Protein AF-A0A7S1T0G0-F1 (afdb_monomer_lite)

pLDDT: mean 73.82, std 26.63, range [25.92, 96.81]

Structure (mmCIF, N/CA/C/O backbone):
data_AF-A0A7S1T0G0-F1
#
_entry.id   AF-A0A7S1T0G0-F1
#
loop_
_atom_site.group_PDB
_atom_site.id
_atom_site.type_symbol
_atom_site.label_atom_id
_atom_site.label_alt_id
_atom_site.label_comp_id
_atom_site.label_asym_id
_atom_site.label_entity_id
_atom_site.label_seq_id
_atom_site.pdbx_PDB_ins_code
_atom_site.Cartn_x
_atom_site.Cartn_y
_atom_site.Cartn_z
_atom_site.occupancy
_atom_site.B_iso_or_equiv
_atom_site.auth_seq_id
_atom_site.auth_comp_id
_atom_site.auth_asym_id
_atom_site.auth_atom_id
_atom_site.pdbx_PDB_model_num
ATOM 1 N N . VAL A 1 1 ? 7.545 -10.433 2.177 1.00 89.12 1 VAL A N 1
ATOM 2 C CA . VAL A 1 1 ? 6.926 -10.402 0.827 1.00 89.12 1 VAL A CA 1
ATOM 3 C C . VAL A 1 1 ? 6.769 -11.784 0.187 1.00 89.12 1 VAL A C 1
ATOM 5 O O . VAL A 1 1 ? 5.662 -12.090 -0.224 1.00 89.12 1 VAL A O 1
ATOM 8 N N . THR A 1 2 ? 7.784 -12.662 0.163 1.00 92.44 2 THR A N 1
ATOM 9 C CA . THR A 1 2 ? 7.678 -14.006 -0.464 1.00 92.44 2 THR A CA 1
ATOM 10 C C . THR A 1 2 ? 6.600 -14.903 0.151 1.00 92.44 2 THR A C 1
ATOM 12 O O . THR A 1 2 ? 5.826 -15.507 -0.577 1.00 92.44 2 THR A O 1
ATOM 15 N N . MET A 1 3 ? 6.498 -14.948 1.483 1.00 96.56 3 MET A N 1
ATOM 16 C CA . MET A 1 3 ? 5.472 -15.749 2.174 1.00 96.56 3 MET A CA 1
ATOM 17 C C . MET A 1 3 ? 4.037 -15.285 1.890 1.00 96.56 3 MET A C 1
ATOM 19 O O . MET A 1 3 ? 3.117 -16.086 1.969 1.00 96.56 3 MET A O 1
ATOM 23 N N . ALA A 1 4 ? 3.849 -14.012 1.531 1.00 94.00 4 ALA A N 1
ATOM 24 C CA . ALA A 1 4 ? 2.552 -13.462 1.144 1.00 94.00 4 ALA A CA 1
ATOM 25 C C . ALA A 1 4 ? 2.264 -13.631 -0.361 1.00 94.00 4 ALA A C 1
ATOM 27 O O . ALA A 1 4 ? 1.245 -13.148 -0.839 1.00 94.00 4 ALA A O 1
ATOM 28 N N . ASN A 1 5 ? 3.161 -14.296 -1.107 1.00 95.44 5 ASN A N 1
ATOM 29 C CA . ASN A 1 5 ? 3.053 -14.525 -2.548 1.00 95.44 5 ASN A CA 1
ATOM 30 C C . ASN A 1 5 ? 2.788 -13.239 -3.358 1.00 95.44 5 ASN A C 1
ATOM 32 O O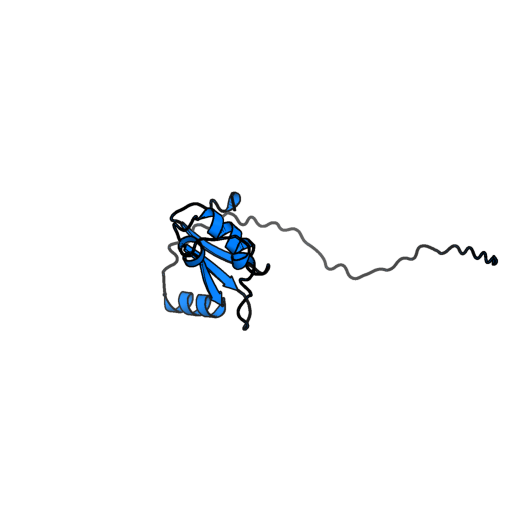 . ASN A 1 5 ? 2.014 -13.254 -4.312 1.00 95.44 5 ASN A O 1
ATOM 36 N N . VAL A 1 6 ? 3.425 -12.131 -2.957 1.00 96.25 6 VAL A N 1
ATOM 37 C CA . VAL A 1 6 ? 3.239 -10.825 -3.602 1.00 96.25 6 VAL A CA 1
ATOM 38 C C . VAL A 1 6 ? 3.854 -10.834 -5.001 1.00 96.25 6 VAL A C 1
ATOM 40 O O . VAL A 1 6 ? 5.054 -11.088 -5.165 1.00 96.25 6 VAL A O 1
ATOM 43 N N . GLY A 1 7 ? 3.038 -10.501 -5.995 1.00 95.06 7 GLY A N 1
ATOM 44 C CA . GLY A 1 7 ? 3.423 -10.373 -7.394 1.00 95.06 7 GLY A CA 1
ATOM 45 C C . GLY A 1 7 ? 2.508 -9.418 -8.165 1.00 95.06 7 GLY A C 1
ATOM 46 O O . GLY A 1 7 ? 1.514 -8.939 -7.619 1.00 95.06 7 GLY A O 1
ATOM 47 N N . PRO A 1 8 ? 2.836 -9.127 -9.433 1.00 95.62 8 PRO A N 1
ATOM 48 C CA . PRO A 1 8 ? 2.077 -8.184 -10.247 1.00 95.62 8 PRO A CA 1
ATOM 49 C C . PRO A 1 8 ? 0.615 -8.622 -10.425 1.00 95.62 8 PRO A C 1
ATOM 51 O O . PRO A 1 8 ? 0.298 -9.811 -10.418 1.00 95.62 8 PRO A O 1
ATOM 54 N N . HIS A 1 9 ? -0.265 -7.641 -10.626 1.00 95.88 9 HIS A N 1
ATOM 55 C CA . HIS A 1 9 ? -1.717 -7.771 -10.812 1.00 95.88 9 HIS A CA 1
ATOM 56 C C . HIS A 1 9 ? -2.506 -8.273 -9.593 1.00 95.88 9 HIS A C 1
ATOM 58 O O . HIS A 1 9 ? -3.670 -8.647 -9.727 1.00 95.88 9 HIS A O 1
ATOM 64 N N . GLN A 1 10 ? -1.908 -8.268 -8.403 1.00 95.31 10 GLN A N 1
ATOM 65 C CA . GLN A 1 10 ? -2.601 -8.614 -7.163 1.00 95.31 10 GLN A CA 1
ATOM 66 C C . GLN A 1 10 ? -3.113 -7.372 -6.426 1.00 95.31 10 GLN A C 1
ATOM 68 O O . GLN A 1 10 ? -2.557 -6.282 -6.556 1.00 95.31 10 GLN A O 1
ATOM 73 N N . GLN A 1 11 ? -4.157 -7.567 -5.620 1.00 95.69 11 GLN A N 1
ATOM 74 C CA . GLN A 1 11 ? -4.603 -6.606 -4.616 1.00 95.69 11 GLN A CA 1
ATOM 75 C C . GLN A 1 11 ? -4.110 -7.076 -3.249 1.00 95.69 11 GLN A C 1
ATOM 77 O O . GLN A 1 11 ? -4.448 -8.176 -2.808 1.00 95.69 11 GLN A O 1
ATOM 82 N N . VAL A 1 12 ? -3.284 -6.265 -2.593 1.00 96.50 12 VAL A N 1
ATOM 83 C CA . VAL A 1 12 ? -2.643 -6.614 -1.323 1.00 96.50 12 VAL A CA 1
ATOM 84 C C . VAL A 1 12 ? -3.093 -5.641 -0.244 1.00 96.50 12 VAL A C 1
ATOM 86 O O . VAL A 1 12 ? -2.954 -4.429 -0.387 1.00 96.50 12 VAL A O 1
ATOM 89 N N . LEU A 1 13 ? -3.608 -6.183 0.858 1.00 95.75 13 LEU A N 1
ATOM 90 C CA . LEU A 1 13 ? -3.914 -5.428 2.067 1.00 95.75 13 LEU A CA 1
ATOM 91 C C . LEU A 1 13 ? -2.716 -5.499 3.016 1.00 95.75 13 LEU A C 1
ATOM 93 O O . LEU A 1 13 ? -2.266 -6.590 3.370 1.00 95.75 13 LEU A O 1
ATOM 97 N N . VAL A 1 14 ? -2.201 -4.347 3.435 1.00 95.44 14 VAL A N 1
ATOM 98 C CA . VAL A 1 14 ? -1.041 -4.243 4.325 1.00 95.44 14 VAL A CA 1
ATOM 99 C C . VAL A 1 14 ? -1.424 -3.405 5.528 1.00 95.44 14 VAL A C 1
ATOM 101 O O . VAL A 1 14 ? -1.883 -2.286 5.364 1.00 95.44 14 VAL A O 1
ATOM 104 N N . MET A 1 15 ? -1.185 -3.903 6.735 1.00 93.69 15 MET A N 1
ATOM 105 C CA . MET A 1 15 ? -1.197 -3.083 7.944 1.00 93.69 15 MET A CA 1
ATOM 106 C C . MET A 1 15 ? 0.243 -2.932 8.425 1.00 93.69 15 MET A C 1
ATOM 108 O O . MET A 1 15 ? 0.917 -3.934 8.658 1.00 93.69 15 MET A O 1
ATOM 112 N N . ASP A 1 16 ? 0.726 -1.695 8.528 1.00 90.62 16 ASP A N 1
ATOM 113 C CA . ASP A 1 16 ? 2.128 -1.402 8.836 1.00 90.62 16 ASP A CA 1
ATOM 114 C C . ASP A 1 16 ? 2.250 -0.250 9.843 1.00 90.62 16 ASP A C 1
ATOM 116 O O . ASP A 1 16 ? 1.613 0.791 9.692 1.00 90.62 16 ASP A O 1
ATOM 120 N N . MET A 1 17 ? 3.103 -0.431 10.854 1.00 90.19 17 MET A N 1
ATOM 121 C CA . MET A 1 17 ? 3.444 0.580 11.865 1.00 90.19 17 MET A CA 1
ATOM 122 C C . MET A 1 17 ? 4.896 1.078 11.727 1.00 90.19 17 MET A C 1
ATOM 124 O O . MET A 1 17 ? 5.385 1.825 12.572 1.00 90.19 17 MET A O 1
ATOM 128 N N . CYS A 1 18 ? 5.595 0.695 10.655 1.00 91.69 18 CYS A N 1
ATOM 129 C CA . CYS A 1 18 ? 6.987 1.030 10.358 1.00 91.69 18 CYS A CA 1
ATOM 130 C C . CYS A 1 18 ? 7.103 2.135 9.291 1.00 91.69 18 CYS A C 1
ATOM 132 O O . CYS A 1 18 ? 7.882 2.015 8.346 1.00 91.69 18 CYS A O 1
ATOM 134 N N . ALA A 1 19 ? 6.315 3.209 9.424 1.00 92.44 19 ALA A N 1
ATOM 135 C CA . ALA A 1 19 ? 6.318 4.371 8.519 1.00 92.44 19 ALA A CA 1
ATOM 136 C C . ALA A 1 19 ? 6.131 4.030 7.017 1.00 92.44 19 ALA A C 1
ATOM 138 O O . ALA A 1 19 ? 6.651 4.723 6.133 1.00 92.44 19 ALA A O 1
ATOM 139 N N . GLY A 1 20 ? 5.405 2.943 6.732 1.00 93.75 20 GLY A N 1
ATOM 140 C CA . GLY A 1 20 ? 5.109 2.469 5.381 1.00 93.75 20 GLY A CA 1
ATOM 141 C C . GLY A 1 20 ? 6.221 1.639 4.736 1.00 93.75 20 GLY A C 1
ATOM 142 O O . GLY A 1 20 ? 6.203 1.468 3.518 1.00 93.75 20 GLY A O 1
ATOM 143 N N . LEU A 1 21 ? 7.205 1.146 5.496 1.00 95.75 21 LEU A N 1
ATOM 144 C CA . LEU A 1 21 ? 8.300 0.332 4.963 1.00 95.75 21 LEU A CA 1
ATOM 145 C C . LEU A 1 21 ? 7.811 -0.995 4.367 1.00 95.75 21 LEU A C 1
ATOM 147 O O . LEU A 1 21 ? 8.265 -1.394 3.293 1.00 95.75 21 LEU A O 1
ATOM 151 N N . VAL A 1 22 ? 6.869 -1.669 5.031 1.00 95.75 22 VAL A N 1
ATOM 152 C CA . VAL A 1 22 ? 6.304 -2.930 4.530 1.00 95.75 22 VAL A CA 1
ATOM 153 C C . VAL A 1 22 ? 5.452 -2.660 3.297 1.00 95.75 22 VAL A C 1
ATOM 155 O O . VAL A 1 22 ? 5.558 -3.390 2.312 1.00 95.75 22 VAL A O 1
ATOM 158 N N . ALA A 1 23 ? 4.665 -1.581 3.319 1.00 95.50 23 ALA A N 1
ATOM 159 C CA . ALA A 1 23 ? 3.894 -1.149 2.159 1.00 95.50 23 ALA A CA 1
ATOM 160 C C . ALA A 1 23 ? 4.813 -0.831 0.969 1.00 95.50 23 ALA A C 1
ATOM 162 O O . ALA A 1 23 ? 4.562 -1.315 -0.126 1.00 95.50 23 ALA A O 1
ATOM 163 N N . ALA A 1 24 ? 5.929 -0.127 1.182 1.00 95.88 24 ALA A N 1
ATOM 164 C CA . ALA A 1 24 ? 6.906 0.149 0.131 1.00 95.88 24 ALA A CA 1
ATOM 165 C C . ALA A 1 24 ? 7.492 -1.138 -0.473 1.00 95.88 24 ALA A C 1
ATOM 167 O O . ALA A 1 24 ? 7.529 -1.268 -1.692 1.00 95.88 24 ALA A O 1
ATOM 168 N N . ALA A 1 25 ? 7.882 -2.117 0.349 1.00 96.25 25 ALA A N 1
ATOM 169 C CA . ALA A 1 25 ? 8.395 -3.397 -0.149 1.00 96.25 25 ALA A CA 1
ATOM 170 C C . ALA A 1 25 ? 7.343 -4.189 -0.953 1.00 96.25 25 ALA A C 1
ATOM 172 O O . ALA A 1 25 ? 7.673 -4.869 -1.925 1.00 96.25 25 ALA A O 1
ATOM 173 N N . VAL A 1 26 ? 6.066 -4.109 -0.562 1.00 96.81 26 VAL A N 1
ATOM 174 C CA . VAL A 1 26 ? 4.958 -4.696 -1.331 1.00 96.81 26 VAL A CA 1
ATOM 175 C C . VAL A 1 26 ? 4.795 -3.969 -2.663 1.00 96.81 26 VAL A C 1
ATOM 177 O O . VAL A 1 26 ? 4.774 -4.617 -3.705 1.00 96.81 26 VAL A O 1
ATOM 180 N N . THR A 1 27 ? 4.756 -2.640 -2.651 1.00 96.00 27 THR A N 1
ATOM 181 C CA . THR A 1 27 ? 4.613 -1.801 -3.846 1.00 96.00 27 THR A CA 1
ATOM 182 C C . THR A 1 27 ? 5.759 -1.984 -4.838 1.00 96.00 27 THR A C 1
ATOM 184 O O . THR A 1 27 ? 5.512 -2.096 -6.039 1.00 96.00 27 THR A O 1
ATOM 187 N N . GLU A 1 28 ? 6.998 -2.089 -4.352 1.00 95.88 28 GLU A N 1
ATOM 188 C CA . GLU A 1 28 ? 8.165 -2.438 -5.170 1.00 95.88 28 GLU A CA 1
ATOM 189 C C . GLU A 1 28 ? 7.929 -3.766 -5.893 1.00 95.88 28 GLU A C 1
ATOM 191 O O . GLU A 1 28 ? 8.125 -3.875 -7.103 1.00 95.88 28 GLU A O 1
ATOM 196 N N . ARG A 1 29 ? 7.435 -4.767 -5.157 1.00 96.62 29 ARG A N 1
ATOM 197 C CA . ARG A 1 29 ? 7.199 -6.105 -5.693 1.00 96.62 29 ARG A CA 1
ATOM 198 C C . ARG A 1 29 ? 6.028 -6.169 -6.676 1.00 96.62 29 ARG A C 1
ATOM 200 O O . ARG A 1 29 ? 6.075 -6.986 -7.594 1.00 96.62 29 ARG A O 1
ATOM 207 N N . LEU A 1 30 ? 5.010 -5.324 -6.506 1.00 96.00 30 LEU A N 1
ATOM 208 C CA . LEU A 1 30 ? 3.920 -5.152 -7.475 1.00 96.00 30 LEU A CA 1
ATOM 209 C C . LEU A 1 30 ? 4.416 -4.516 -8.782 1.00 96.00 30 LEU A C 1
ATOM 211 O O . LEU A 1 30 ? 3.830 -4.744 -9.839 1.00 96.00 30 LEU A O 1
ATOM 215 N N . GLY A 1 31 ? 5.480 -3.708 -8.729 1.00 94.19 31 GLY A N 1
ATOM 216 C CA . GLY A 1 31 ? 6.076 -3.087 -9.913 1.00 94.19 31 GLY A CA 1
ATOM 217 C C . GLY A 1 31 ? 5.124 -2.149 -10.664 1.00 94.19 31 GLY A C 1
ATOM 218 O O . GLY A 1 31 ? 5.244 -2.001 -11.876 1.00 94.19 31 GLY A O 1
ATOM 219 N N . GLY A 1 32 ? 4.152 -1.547 -9.967 1.00 91.62 32 GLY A N 1
ATOM 220 C CA . GLY A 1 32 ? 3.126 -0.680 -10.566 1.00 91.62 32 GLY A CA 1
ATOM 221 C C . GLY A 1 32 ? 1.978 -1.426 -11.252 1.00 91.62 32 GLY A C 1
ATOM 222 O O . GLY A 1 32 ? 1.090 -0.797 -11.820 1.00 91.62 32 GLY A O 1
ATOM 223 N N . MET A 1 33 ? 1.967 -2.758 -11.183 1.00 94.06 33 MET A N 1
ATOM 224 C CA . MET A 1 33 ? 0.897 -3.601 -11.703 1.00 94.06 33 MET A CA 1
ATOM 225 C C . MET A 1 33 ? 0.172 -4.242 -10.519 1.00 94.06 33 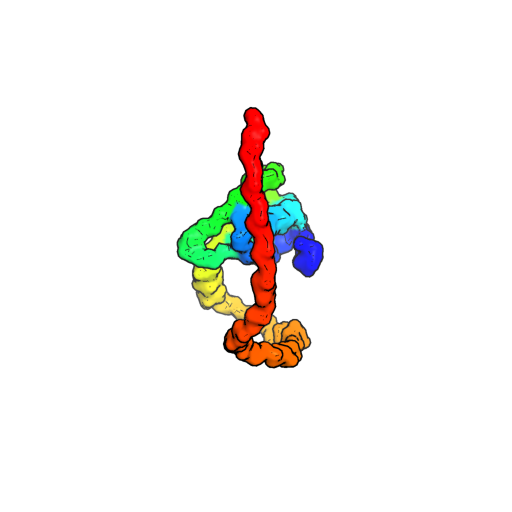MET A C 1
ATOM 227 O O . MET A 1 33 ? 0.705 -5.144 -9.879 1.00 94.06 33 MET A O 1
ATOM 231 N N . GLY A 1 34 ? -1.047 -3.793 -10.224 1.00 94.38 34 GLY A N 1
ATOM 232 C CA . GLY A 1 34 ? -1.809 -4.211 -9.041 1.00 94.38 34 GLY A CA 1
ATOM 233 C C . GLY A 1 34 ? -2.034 -3.057 -8.068 1.00 94.38 34 GLY A C 1
ATOM 234 O O . GLY A 1 34 ? -1.756 -1.904 -8.394 1.00 94.38 34 GLY A O 1
ATOM 235 N N . GLU A 1 35 ? -2.547 -3.369 -6.881 1.00 96.06 35 GLU A N 1
ATOM 236 C CA . GLU A 1 35 ? -2.898 -2.367 -5.872 1.00 96.06 35 GLU A CA 1
ATOM 237 C C . GLU A 1 35 ? -2.424 -2.799 -4.483 1.00 96.06 35 GLU A C 1
ATOM 239 O O . GLU A 1 35 ? -2.595 -3.946 -4.069 1.00 96.06 35 GLU A O 1
ATOM 244 N N . CYS A 1 36 ? -1.853 -1.857 -3.739 1.00 96.06 36 CYS A N 1
ATOM 245 C CA . CYS A 1 36 ? -1.522 -1.996 -2.330 1.00 96.06 36 CYS A CA 1
ATOM 246 C C . CYS A 1 36 ? -2.42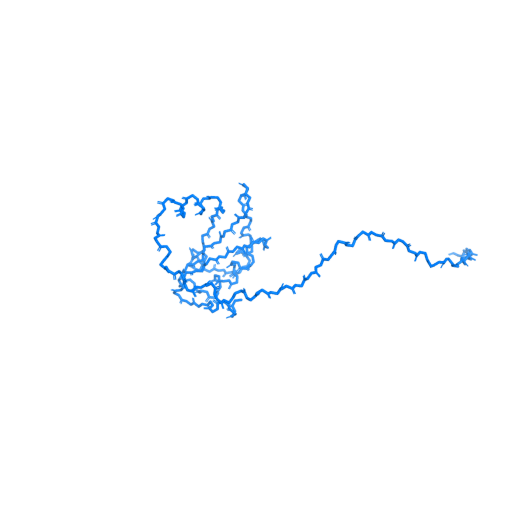2 -1.058 -1.518 1.00 96.06 36 CYS A C 1
ATOM 248 O O . CYS A 1 36 ? -2.326 0.166 -1.637 1.00 96.06 36 CYS A O 1
ATOM 250 N N . CYS A 1 37 ? -3.272 -1.625 -0.667 1.00 95.62 37 CYS A N 1
ATOM 251 C CA . CYS A 1 37 ? -4.057 -0.883 0.312 1.00 95.62 37 CYS A CA 1
ATOM 252 C C . CYS A 1 37 ? -3.329 -0.930 1.659 1.00 95.62 37 CYS A C 1
ATOM 254 O O . CYS A 1 37 ? -3.308 -1.961 2.333 1.00 95.62 37 CYS A O 1
ATOM 256 N N . ALA A 1 38 ? -2.688 0.176 2.027 1.00 94.94 38 ALA A N 1
ATOM 257 C CA . ALA A 1 38 ? -1.996 0.338 3.296 1.00 94.94 38 ALA A CA 1
ATOM 258 C C . ALA A 1 38 ? -2.963 0.881 4.357 1.00 94.94 38 ALA A C 1
ATOM 260 O O . ALA A 1 38 ? -3.466 2.000 4.262 1.00 94.94 38 ALA A O 1
ATOM 261 N N . VAL A 1 39 ? -3.211 0.097 5.393 1.00 95.00 39 VAL A N 1
ATOM 262 C CA . VAL A 1 39 ? -4.103 0.440 6.490 1.00 95.00 39 VAL A CA 1
ATOM 263 C C . VAL A 1 39 ? -3.291 0.844 7.704 1.00 95.00 39 VAL A C 1
ATOM 265 O O . VAL A 1 39 ? -2.310 0.189 8.059 1.00 95.00 39 VAL A O 1
ATOM 268 N N . TYR A 1 40 ? -3.725 1.906 8.370 1.00 92.75 40 TYR A N 1
ATOM 269 C CA . TYR A 1 40 ? -3.141 2.335 9.633 1.00 92.75 40 TYR A CA 1
ATOM 270 C C . TYR A 1 40 ? -4.169 2.340 10.758 1.00 92.75 40 TYR A C 1
ATOM 272 O O . TYR A 1 40 ? -5.338 2.681 10.562 1.00 92.75 40 TYR A O 1
ATOM 280 N N . ALA A 1 41 ? -3.715 1.980 11.957 1.00 89.00 41 ALA A N 1
ATOM 281 C CA . ALA A 1 41 ? -4.498 2.125 13.174 1.00 89.00 41 ALA A CA 1
ATOM 282 C C . ALA A 1 41 ? -4.253 3.501 13.802 1.00 89.00 41 ALA A C 1
ATOM 284 O O . ALA A 1 41 ? -3.116 3.960 13.907 1.00 89.00 41 ALA A O 1
ATOM 285 N N . GLY A 1 42 ? -5.330 4.139 14.258 1.00 85.25 42 GLY A N 1
ATOM 286 C CA . GLY A 1 42 ? -5.289 5.434 14.931 1.00 85.25 42 GLY A CA 1
ATOM 287 C C . GLY A 1 42 ? -6.035 6.536 14.181 1.00 85.25 42 GLY A C 1
ATOM 288 O O . GLY A 1 42 ? -6.436 6.391 13.031 1.00 85.25 42 GLY A O 1
ATOM 289 N N . GLN A 1 43 ? -6.237 7.654 14.878 1.00 77.81 43 GLN A N 1
ATOM 290 C CA . GLN A 1 43 ? -6.962 8.821 14.358 1.00 77.81 43 GLN A CA 1
ATOM 291 C C . GLN A 1 43 ? -6.093 9.697 13.445 1.00 77.81 43 GLN A C 1
ATOM 293 O O . GLN A 1 43 ? -6.602 10.396 12.574 1.00 77.81 43 GLN A O 1
ATOM 298 N N . LYS A 1 44 ? -4.771 9.666 13.645 1.00 84.62 44 LYS A N 1
ATOM 299 C CA . LYS A 1 44 ? -3.809 10.406 12.829 1.00 84.62 44 LYS A CA 1
ATOM 300 C C . LYS A 1 44 ? -3.394 9.559 11.631 1.00 84.62 44 LYS A C 1
ATOM 302 O O . LYS A 1 44 ? -3.129 8.372 11.789 1.00 84.62 44 LYS A O 1
ATOM 307 N N . GLU A 1 45 ? -3.299 10.187 10.463 1.00 82.44 45 GLU A N 1
ATOM 308 C CA . GLU A 1 45 ? -2.749 9.556 9.263 1.00 82.44 45 GLU A CA 1
ATOM 309 C C . GLU A 1 45 ? -1.345 9.000 9.535 1.00 82.44 45 GLU A C 1
ATOM 311 O O . GLU A 1 45 ? -0.490 9.697 10.095 1.00 82.44 45 GLU A O 1
ATOM 316 N N . ALA A 1 46 ? -1.111 7.739 9.160 1.00 81.44 46 ALA A N 1
ATOM 317 C CA . ALA A 1 46 ? 0.220 7.153 9.255 1.00 81.44 46 ALA A CA 1
ATOM 318 C C . ALA A 1 46 ? 1.188 7.831 8.286 1.00 81.44 46 ALA A C 1
ATOM 320 O O . ALA A 1 46 ? 0.838 8.166 7.151 1.00 81.44 46 ALA A O 1
ATOM 321 N N . SER A 1 47 ? 2.435 7.993 8.726 1.00 84.88 47 SER A N 1
ATOM 322 C CA . SER A 1 47 ? 3.505 8.424 7.838 1.00 84.88 47 SER A CA 1
ATOM 323 C C . SER A 1 47 ? 3.785 7.323 6.815 1.00 84.88 47 SER A C 1
ATOM 325 O O . SER A 1 47 ? 4.098 6.192 7.167 1.00 84.88 47 SER A O 1
ATOM 327 N N . MET A 1 48 ? 3.683 7.668 5.534 1.00 89.81 48 MET A N 1
ATOM 328 C CA . MET A 1 48 ? 4.079 6.821 4.399 1.00 89.81 48 MET A CA 1
ATOM 329 C C . MET A 1 48 ? 5.418 7.305 3.829 1.00 89.81 48 MET A C 1
ATOM 331 O O . MET A 1 48 ? 5.629 7.357 2.616 1.00 89.81 48 MET A O 1
ATOM 335 N N . ASP A 1 49 ? 6.316 7.737 4.717 1.00 92.94 49 ASP A N 1
ATOM 336 C CA . ASP A 1 49 ? 7.570 8.380 4.330 1.00 92.94 49 ASP A CA 1
ATOM 337 C C . ASP A 1 49 ? 8.552 7.392 3.704 1.00 92.94 49 ASP A C 1
ATOM 339 O O . ASP A 1 49 ? 9.312 7.788 2.820 1.00 92.94 49 ASP A O 1
ATOM 343 N N . ALA A 1 50 ? 8.487 6.104 4.064 1.00 93.88 50 ALA A N 1
ATOM 344 C CA . ALA A 1 50 ? 9.336 5.075 3.468 1.00 93.88 50 ALA A CA 1
ATOM 345 C C . ALA A 1 50 ? 9.222 5.036 1.933 1.00 93.88 50 ALA A C 1
ATOM 347 O O . ALA A 1 50 ? 10.239 4.948 1.247 1.00 93.88 50 ALA A O 1
ATOM 348 N N . LEU A 1 51 ? 8.016 5.212 1.374 1.00 93.12 51 LEU A N 1
ATOM 349 C CA . LEU A 1 51 ? 7.788 5.203 -0.080 1.00 93.12 51 LEU A CA 1
ATOM 350 C C . LEU A 1 51 ? 8.576 6.298 -0.812 1.00 93.12 51 LEU A C 1
ATOM 352 O O . LEU A 1 51 ? 8.863 6.163 -2.002 1.00 93.12 51 LEU A O 1
ATOM 356 N N . ARG A 1 52 ? 8.925 7.394 -0.128 1.00 93.25 52 ARG A N 1
ATOM 357 C CA . ARG A 1 52 ? 9.700 8.498 -0.715 1.00 93.25 52 ARG A CA 1
ATOM 358 C C . ARG A 1 52 ? 11.159 8.113 -0.963 1.00 93.25 52 ARG A C 1
ATOM 360 O O . ARG A 1 52 ? 11.792 8.727 -1.815 1.00 93.25 52 ARG A O 1
ATOM 367 N N . PHE A 1 53 ? 11.673 7.108 -0.257 1.00 94.81 53 PHE A N 1
ATOM 368 C CA . PHE A 1 53 ? 13.067 6.673 -0.352 1.00 94.81 53 PHE A CA 1
ATOM 369 C C . PHE A 1 53 ? 13.294 5.547 -1.374 1.00 94.81 53 PHE A C 1
ATOM 371 O O . PHE A 1 53 ? 14.434 5.302 -1.751 1.00 94.81 53 PHE A O 1
ATOM 378 N N . PHE A 1 54 ? 12.236 4.898 -1.874 1.00 92.81 54 PHE A N 1
ATOM 379 C CA . PHE A 1 54 ? 12.328 3.742 -2.784 1.00 92.81 54 PHE A CA 1
ATOM 380 C C . PHE A 1 54 ? 12.531 4.100 -4.274 1.00 92.81 54 PHE A C 1
ATOM 382 O O . PHE A 1 54 ? 12.473 3.228 -5.134 1.00 92.81 54 PHE A O 1
ATOM 389 N N . ASN A 1 55 ? 12.778 5.375 -4.600 1.00 95.12 55 ASN A N 1
ATOM 390 C CA . ASN A 1 55 ? 12.976 5.870 -5.973 1.00 95.12 55 ASN A CA 1
ATOM 391 C C . ASN A 1 55 ? 11.918 5.372 -6.987 1.00 95.12 55 ASN A C 1
ATOM 393 O O . ASN A 1 55 ? 12.229 5.030 -8.128 1.00 95.12 55 ASN A O 1
ATOM 397 N N . PHE A 1 56 ? 10.656 5.300 -6.558 1.00 96.31 56 PHE A N 1
ATOM 398 C CA . PHE A 1 56 ? 9.564 4.812 -7.393 1.00 96.31 56 PHE A CA 1
ATOM 399 C C . PHE A 1 56 ? 9.219 5.769 -8.532 1.00 96.31 56 PHE A C 1
ATOM 401 O O . PHE A 1 56 ? 9.188 6.991 -8.356 1.00 96.31 56 PHE A O 1
ATOM 408 N N . THR A 1 57 ? 8.855 5.200 -9.683 1.00 95.94 57 THR A N 1
ATOM 409 C CA . THR A 1 57 ? 8.160 5.959 -10.725 1.00 95.94 57 THR A CA 1
ATOM 410 C C . THR A 1 57 ? 6.768 6.370 -10.221 1.00 95.94 57 THR A C 1
ATOM 412 O O . THR A 1 57 ? 6.227 5.741 -9.302 1.00 95.94 57 THR A O 1
ATOM 415 N N . PRO A 1 58 ? 6.146 7.413 -10.799 1.00 93.56 58 PRO A N 1
ATOM 416 C CA . PRO A 1 58 ? 4.792 7.820 -10.421 1.00 93.56 58 PRO A CA 1
ATOM 417 C C . PRO A 1 58 ? 3.763 6.690 -10.543 1.00 93.56 58 PRO A C 1
ATOM 419 O O . PRO A 1 58 ? 2.852 6.611 -9.727 1.00 93.56 58 PRO A O 1
ATOM 422 N N . GLU A 1 59 ? 3.947 5.798 -11.518 1.00 93.56 59 GLU A N 1
ATOM 423 C CA . GLU A 1 59 ? 3.111 4.615 -11.750 1.00 93.56 59 GLU A CA 1
ATOM 424 C C . GLU A 1 59 ? 3.195 3.636 -10.574 1.00 93.56 59 GLU A C 1
ATOM 426 O O . GLU A 1 59 ? 2.179 3.274 -9.986 1.00 93.56 59 GLU A O 1
ATOM 431 N N . VAL A 1 60 ? 4.415 3.278 -10.163 1.00 95.69 60 VAL A N 1
ATOM 432 C CA . VAL A 1 60 ? 4.648 2.377 -9.025 1.00 95.69 60 VAL A CA 1
ATOM 433 C C . VAL A 1 60 ? 4.143 3.005 -7.728 1.00 95.69 60 VAL A C 1
ATOM 435 O O . VAL A 1 60 ? 3.468 2.352 -6.938 1.00 95.69 60 VAL A O 1
ATOM 438 N N . LYS A 1 61 ? 4.399 4.300 -7.521 1.00 94.12 61 LYS A N 1
ATOM 439 C CA . LYS A 1 61 ? 3.923 5.018 -6.334 1.00 94.12 61 LYS A CA 1
ATOM 440 C C . LYS A 1 61 ? 2.393 5.112 -6.287 1.00 94.12 61 LYS A C 1
ATOM 442 O O . LYS A 1 61 ? 1.817 4.987 -5.208 1.00 94.12 61 LYS A O 1
ATOM 447 N N . GLY A 1 62 ? 1.752 5.318 -7.438 1.00 92.94 62 GLY A N 1
ATOM 448 C CA . GLY A 1 62 ? 0.298 5.410 -7.580 1.00 92.94 62 GLY A CA 1
ATOM 449 C C . GLY A 1 62 ? -0.439 4.107 -7.272 1.00 92.94 62 GLY A C 1
ATOM 450 O O . GLY A 1 62 ? -1.607 4.153 -6.902 1.00 92.94 62 GLY A O 1
ATOM 451 N N . ALA A 1 63 ? 0.248 2.964 -7.331 1.00 94.19 63 ALA A N 1
ATOM 452 C CA . ALA A 1 63 ? -0.313 1.670 -6.948 1.00 94.19 63 ALA A CA 1
ATOM 453 C C . ALA A 1 63 ? -0.560 1.530 -5.432 1.00 94.19 63 ALA A C 1
ATOM 455 O O . ALA A 1 63 ? -1.145 0.538 -5.005 1.00 94.19 63 ALA A O 1
ATOM 456 N N . THR A 1 64 ? -0.115 2.484 -4.602 1.00 94.75 64 THR A N 1
ATOM 457 C CA . THR A 1 64 ? -0.334 2.448 -3.146 1.00 94.75 64 THR A CA 1
ATOM 458 C C . THR A 1 64 ? -1.353 3.482 -2.711 1.00 94.75 64 THR A C 1
ATOM 460 O O . THR A 1 64 ? -1.184 4.676 -2.954 1.00 94.75 64 THR A O 1
ATOM 463 N N . THR A 1 65 ? -2.362 3.036 -1.974 1.00 94.50 65 THR A N 1
ATOM 464 C CA . THR A 1 65 ? -3.327 3.902 -1.291 1.00 94.50 65 THR A CA 1
ATOM 465 C C . THR A 1 65 ? -3.213 3.697 0.213 1.00 94.50 65 THR A C 1
ATOM 467 O O . THR A 1 65 ? -2.892 2.598 0.660 1.00 94.50 65 THR A O 1
ATOM 470 N N . SER A 1 66 ? -3.435 4.748 1.005 1.00 93.38 66 SER A N 1
ATOM 471 C CA . SER A 1 66 ? -3.484 4.643 2.464 1.00 93.38 66 SER A CA 1
ATOM 472 C C . SER A 1 66 ? -4.870 4.987 2.997 1.00 93.38 66 SER A C 1
ATOM 474 O O . SER A 1 66 ? -5.491 5.961 2.568 1.00 93.38 66 SER A O 1
ATOM 476 N N . VAL A 1 67 ? -5.368 4.182 3.937 1.00 94.06 67 VAL A N 1
ATOM 477 C CA . VAL A 1 67 ? -6.702 4.344 4.531 1.00 94.06 67 VAL A CA 1
ATOM 478 C C . VAL A 1 67 ? -6.637 4.056 6.031 1.00 94.06 67 VAL A C 1
ATOM 480 O O . VAL A 1 67 ? -5.926 3.162 6.478 1.00 94.06 67 VAL A O 1
ATOM 483 N N . GLY A 1 68 ? -7.374 4.818 6.838 1.00 93.06 68 GLY A N 1
ATOM 484 C CA . GLY A 1 68 ? -7.494 4.532 8.269 1.00 93.06 68 GLY A CA 1
ATOM 485 C C . GLY A 1 68 ? -8.373 3.309 8.517 1.00 93.06 68 GLY A C 1
ATOM 486 O O . GLY A 1 68 ? -9.409 3.160 7.868 1.00 93.06 68 GLY A O 1
ATOM 487 N N . LEU A 1 69 ? -8.000 2.469 9.484 1.00 92.44 69 LEU A N 1
ATOM 488 C CA . LEU A 1 69 ? -8.714 1.226 9.798 1.00 92.44 69 LEU A CA 1
ATOM 489 C C . LEU A 1 69 ? -10.217 1.447 10.040 1.00 92.44 69 LEU A C 1
ATOM 491 O O . LEU A 1 69 ? -11.024 0.703 9.501 1.00 92.44 69 LEU A O 1
ATOM 495 N N . GLY A 1 70 ? -10.603 2.526 10.730 1.00 91.25 70 GLY A N 1
ATOM 496 C CA . GLY A 1 70 ? -12.018 2.843 10.969 1.00 91.25 70 GLY A CA 1
ATOM 497 C C . GLY A 1 70 ? -12.830 3.071 9.686 1.00 91.25 70 GLY A C 1
ATOM 498 O O . GLY A 1 70 ? -13.948 2.586 9.572 1.00 91.25 70 GLY A O 1
ATOM 499 N N . LYS A 1 71 ? -12.249 3.716 8.662 1.00 90.31 71 LYS A N 1
ATOM 500 C CA . LYS A 1 71 ? -12.924 3.885 7.360 1.00 90.31 71 LYS A CA 1
ATOM 501 C C . LYS A 1 71 ? -13.082 2.553 6.629 1.00 90.31 71 LYS A C 1
ATOM 503 O O . LYS A 1 71 ? -14.061 2.357 5.916 1.00 90.31 71 LYS A O 1
ATOM 508 N N . LEU A 1 72 ? -12.108 1.654 6.783 1.00 90.19 72 LEU A N 1
ATOM 509 C CA . LEU A 1 72 ? -12.180 0.318 6.202 1.00 90.19 72 LEU A CA 1
ATOM 510 C C . LEU A 1 72 ? -13.247 -0.533 6.903 1.00 90.19 72 LEU A C 1
ATOM 512 O O . LEU A 1 72 ?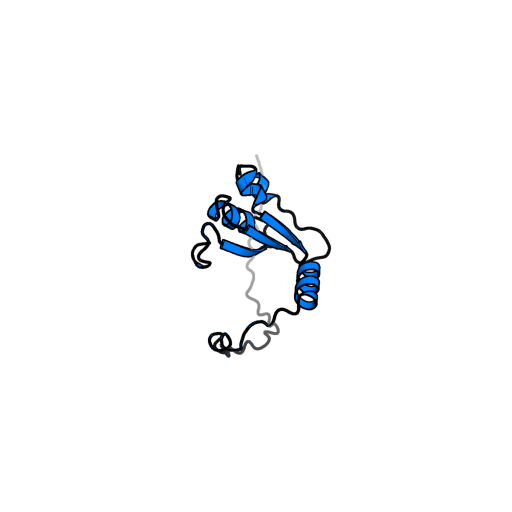 -13.983 -1.243 6.226 1.00 90.19 72 LEU A O 1
ATOM 516 N N . GLU A 1 73 ? -13.373 -0.424 8.226 1.00 90.44 73 GLU A N 1
ATOM 517 C CA . GLU A 1 73 ? -14.430 -1.078 9.009 1.00 90.44 73 GLU A CA 1
ATOM 518 C C . GLU A 1 73 ? -15.823 -0.579 8.609 1.00 90.44 73 GLU A C 1
ATOM 520 O O . GLU A 1 73 ? -16.713 -1.385 8.333 1.00 90.44 73 GLU A O 1
ATOM 525 N N . GLU A 1 74 ? -16.004 0.740 8.503 1.00 89.88 74 GLU A N 1
ATOM 526 C CA . GLU A 1 74 ? -17.249 1.349 8.021 1.00 89.88 74 GLU A CA 1
ATOM 527 C C . GLU A 1 74 ? -17.598 0.867 6.608 1.00 89.88 74 GLU A C 1
ATOM 529 O O . GLU A 1 74 ? -18.736 0.469 6.352 1.00 8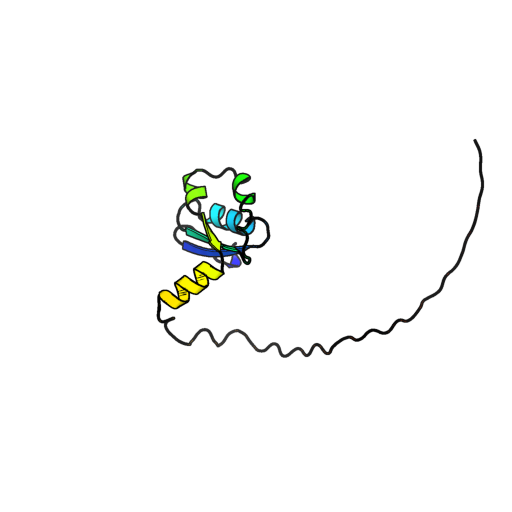9.88 74 GLU A O 1
ATOM 534 N N . ALA A 1 75 ? -16.618 0.844 5.699 1.00 88.38 75 ALA A N 1
ATOM 535 C CA . ALA A 1 75 ? -16.806 0.347 4.341 1.00 88.38 75 ALA A CA 1
ATOM 536 C C . ALA A 1 75 ? -17.143 -1.151 4.317 1.00 88.38 75 ALA A C 1
ATOM 538 O O . ALA A 1 75 ? -18.012 -1.561 3.553 1.00 88.38 75 ALA A O 1
ATOM 539 N N . PHE A 1 76 ? -16.503 -1.964 5.161 1.00 86.88 76 PHE A N 1
ATOM 540 C CA . PHE A 1 76 ? -16.771 -3.398 5.258 1.00 86.88 76 PHE A CA 1
ATOM 541 C C . PHE A 1 76 ? -18.200 -3.675 5.741 1.00 86.88 76 PHE A C 1
ATOM 543 O O . PHE A 1 76 ? -18.910 -4.485 5.143 1.00 86.88 76 PHE A O 1
ATOM 550 N N . LEU A 1 77 ? -18.647 -2.958 6.776 1.00 88.81 77 LEU A N 1
ATOM 551 C CA . LEU A 1 77 ? -20.015 -3.055 7.291 1.00 88.81 77 LEU A CA 1
ATOM 552 C C . LEU A 1 77 ? -21.046 -2.555 6.272 1.00 88.81 77 LEU A C 1
ATOM 554 O O . LEU A 1 77 ? -22.088 -3.186 6.093 1.00 88.81 77 LEU A O 1
ATOM 558 N N . ALA A 1 78 ? -20.754 -1.449 5.583 1.00 87.50 78 ALA A N 1
ATOM 559 C CA . ALA A 1 78 ? -21.639 -0.874 4.573 1.00 87.50 78 ALA A CA 1
ATOM 560 C C . ALA A 1 78 ? -21.735 -1.731 3.303 1.00 87.50 78 ALA A C 1
ATOM 562 O O . ALA A 1 78 ? -22.783 -1.757 2.659 1.00 87.50 78 ALA A O 1
ATOM 563 N N . ALA A 1 79 ? -20.660 -2.430 2.931 1.00 82.38 79 ALA A N 1
ATOM 564 C CA . ALA A 1 79 ? -20.605 -3.181 1.685 1.00 82.38 79 ALA A CA 1
ATOM 565 C C . ALA A 1 79 ? -21.452 -4.463 1.702 1.00 82.38 79 ALA A C 1
ATOM 567 O O . ALA A 1 79 ? -21.715 -4.995 0.626 1.00 82.38 79 ALA A O 1
ATOM 568 N N . ALA A 1 80 ? -21.883 -4.957 2.876 1.00 61.75 80 ALA A N 1
ATOM 569 C CA . ALA A 1 80 ? -22.706 -6.165 3.033 1.00 61.75 80 ALA A CA 1
ATOM 570 C C . ALA A 1 80 ? -22.274 -7.326 2.108 1.00 61.75 80 ALA A C 1
ATOM 572 O O . ALA A 1 80 ? -23.108 -8.075 1.597 1.00 61.75 80 ALA A O 1
ATOM 573 N N . VAL A 1 81 ? -20.967 -7.456 1.849 1.00 61.69 81 VAL A N 1
ATOM 574 C CA . VAL A 1 81 ? -20.437 -8.524 1.005 1.00 61.69 81 VAL A CA 1
ATOM 575 C C . VAL A 1 81 ? -20.593 -9.805 1.813 1.00 61.69 81 VAL A C 1
ATOM 577 O O . VAL A 1 81 ? -20.038 -9.879 2.914 1.00 61.69 81 VAL A O 1
ATOM 580 N N . PRO A 1 82 ? -21.332 -10.820 1.328 1.00 50.25 82 PRO A N 1
ATOM 581 C CA . PRO A 1 82 ? -21.283 -12.116 1.967 1.00 50.25 82 PRO A CA 1
ATOM 582 C C . PRO A 1 82 ? -19.839 -12.593 1.841 1.00 50.25 82 PRO A C 1
ATOM 584 O O . PRO A 1 82 ? -19.359 -12.884 0.746 1.00 50.25 82 PRO A O 1
ATOM 587 N N . VAL A 1 83 ? -19.121 -12.636 2.962 1.00 60.75 83 VAL A N 1
ATOM 588 C CA . VAL A 1 83 ? -17.914 -13.450 3.066 1.00 60.75 83 VAL A CA 1
ATOM 589 C C . VAL A 1 83 ? -18.390 -14.872 2.794 1.00 60.75 83 VAL A C 1
ATOM 591 O O . VAL A 1 83 ? -19.029 -15.484 3.647 1.00 60.75 83 VAL A O 1
ATOM 594 N N . VAL A 1 84 ? -18.198 -15.341 1.561 1.00 52.28 84 VAL A N 1
ATOM 595 C CA . VAL A 1 84 ? -18.663 -16.654 1.121 1.00 52.28 84 VAL A CA 1
ATOM 596 C C . VAL A 1 84 ? -17.912 -17.714 1.935 1.00 52.28 84 VAL A C 1
ATOM 598 O O . VAL A 1 84 ? -16.721 -17.938 1.750 1.00 52.28 84 VAL A O 1
ATOM 601 N N . ASP A 1 85 ? -18.650 -18.278 2.888 1.00 45.28 85 ASP A N 1
ATOM 602 C CA . ASP A 1 85 ? -18.548 -19.584 3.537 1.00 45.28 85 ASP A CA 1
ATOM 603 C C . ASP A 1 85 ? -17.225 -20.047 4.185 1.00 45.28 85 ASP A C 1
ATOM 605 O O . ASP A 1 85 ? -16.327 -20.632 3.582 1.00 45.28 85 ASP A O 1
ATOM 609 N N . ALA A 1 86 ? -17.214 -19.933 5.518 1.00 46.50 86 ALA A N 1
ATOM 610 C CA . ALA A 1 86 ? -17.307 -21.063 6.459 1.00 46.50 86 ALA A CA 1
ATOM 611 C C . ALA A 1 86 ? -16.273 -22.215 6.438 1.00 46.50 86 ALA A C 1
ATOM 613 O O . ALA A 1 86 ? -16.402 -23.113 7.272 1.00 46.50 86 ALA A O 1
ATOM 614 N N . LYS A 1 87 ? -15.225 -22.214 5.599 1.00 46.31 87 LYS A N 1
ATOM 615 C CA . LYS A 1 87 ? -14.220 -23.306 5.588 1.00 46.31 87 LYS A CA 1
ATOM 616 C C . LYS A 1 87 ? -12.773 -22.913 5.893 1.00 46.31 87 LYS A C 1
ATOM 618 O O . LYS A 1 87 ? -11.912 -23.781 5.953 1.00 46.31 87 LYS A O 1
ATOM 623 N N . LEU A 1 88 ? -12.504 -21.647 6.216 1.00 42.62 88 LEU A N 1
ATOM 624 C CA . LEU A 1 88 ? -11.209 -21.212 6.762 1.00 42.62 88 LEU A CA 1
ATOM 625 C C . LEU A 1 88 ? -11.243 -21.133 8.298 1.00 42.62 88 LEU A C 1
ATOM 627 O O . LEU A 1 88 ? -10.826 -20.152 8.902 1.00 42.62 88 LEU A O 1
ATOM 631 N N . ARG A 1 89 ? -11.818 -22.151 8.942 1.00 39.31 89 ARG A N 1
ATOM 632 C CA . ARG A 1 89 ? -11.854 -22.266 10.409 1.00 39.31 89 ARG A CA 1
ATOM 633 C C . ARG A 1 89 ? -11.060 -23.464 10.933 1.00 39.31 89 ARG A C 1
ATOM 635 O O . ARG A 1 89 ? -11.113 -23.739 12.121 1.00 39.31 89 ARG A O 1
ATOM 642 N N . GLU A 1 90 ? -10.307 -24.141 10.064 1.00 48.97 90 GLU A N 1
ATOM 643 C CA . GLU A 1 90 ? -9.646 -25.412 10.391 1.00 48.97 90 GLU A CA 1
ATOM 644 C C . GLU A 1 90 ? -8.111 -25.384 10.303 1.00 48.97 90 GLU A C 1
ATOM 646 O O . GLU A 1 90 ? -7.479 -26.430 10.262 1.00 48.97 90 GLU A O 1
ATOM 651 N N . THR A 1 91 ? -7.478 -24.206 10.335 1.00 43.16 91 THR A N 1
ATOM 652 C CA . THR A 1 91 ? -6.036 -24.103 10.639 1.00 43.16 91 THR A CA 1
ATOM 653 C C . THR A 1 91 ? -5.709 -22.831 11.427 1.00 43.16 91 THR A C 1
ATOM 655 O O . THR A 1 91 ? -4.878 -22.022 11.027 1.00 43.16 91 THR A O 1
ATOM 658 N N . CYS A 1 92 ? -6.360 -22.641 12.570 1.00 38.84 92 CYS A N 1
ATOM 659 C CA . CYS A 1 92 ? -5.678 -22.058 13.722 1.00 38.84 92 CYS A CA 1
ATOM 660 C C . CYS A 1 92 ? -5.794 -23.124 14.805 1.00 38.84 92 CYS A C 1
ATOM 662 O O . CYS A 1 92 ? -6.773 -23.164 15.544 1.00 38.84 92 CYS A O 1
ATOM 664 N N . GLY A 1 93 ? -4.882 -24.099 14.758 1.00 32.47 93 GLY A N 1
ATOM 665 C CA . GLY A 1 93 ? -4.816 -25.130 15.780 1.00 32.47 93 GLY A CA 1
ATOM 666 C C . GLY A 1 93 ? -4.666 -24.454 17.134 1.00 32.47 93 GLY A C 1
ATOM 667 O O . GLY A 1 93 ? -3.815 -23.580 17.298 1.00 32.47 93 GLY A O 1
ATOM 668 N N . GLU A 1 94 ? -5.521 -24.844 18.073 1.00 37.94 94 GLU A N 1
ATOM 669 C CA . GLU A 1 94 ? -5.392 -24.530 19.487 1.00 37.94 94 GLU A CA 1
ATOM 670 C C . GLU A 1 94 ? -3.989 -24.927 19.963 1.00 37.94 94 GLU A C 1
ATOM 672 O O . GLU A 1 94 ? -3.723 -26.078 20.301 1.00 37.94 94 GLU A O 1
ATOM 677 N N . ALA A 1 95 ? -3.072 -23.964 20.010 1.00 34.72 95 ALA A N 1
ATOM 678 C CA . ALA A 1 95 ? -1.934 -24.045 20.902 1.00 34.72 95 ALA A CA 1
ATOM 679 C C . ALA A 1 95 ? -2.436 -23.620 22.286 1.00 34.72 95 ALA A C 1
ATOM 681 O O . ALA A 1 95 ? -2.271 -22.475 22.704 1.00 34.72 95 ALA A O 1
ATOM 682 N N . ASN A 1 96 ? -3.094 -24.551 22.982 1.00 32.03 96 ASN A N 1
ATOM 683 C CA . ASN A 1 96 ? -3.196 -24.498 24.434 1.00 32.03 96 ASN A CA 1
ATOM 684 C C . ASN A 1 96 ? -1.769 -24.578 24.992 1.00 32.03 96 ASN A C 1
ATOM 686 O O . ASN A 1 96 ? -1.186 -25.653 25.104 1.00 32.03 96 ASN A O 1
ATOM 690 N N . GLY A 1 97 ? -1.196 -23.415 25.280 1.00 31.94 97 GLY A N 1
ATOM 691 C CA . GLY A 1 97 ? -0.010 -23.247 26.101 1.00 31.94 97 GLY A CA 1
ATOM 692 C C . GLY A 1 97 ? -0.370 -22.258 27.194 1.00 31.94 97 GLY A C 1
ATOM 693 O O . GLY A 1 97 ? -0.358 -21.051 26.968 1.00 31.94 97 GLY A O 1
ATOM 694 N N . GLU A 1 98 ? -0.764 -22.785 28.348 1.00 31.42 98 GLU A N 1
ATOM 695 C CA . GLU A 1 98 ? -0.975 -22.023 29.572 1.00 31.42 98 GLU A CA 1
ATOM 696 C C . GLU A 1 98 ? 0.256 -21.147 29.854 1.00 31.42 98 GLU A C 1
ATOM 698 O O . GLU A 1 98 ? 1.364 -21.653 30.024 1.00 31.42 98 GLU A O 1
ATOM 703 N N . VAL A 1 99 ? 0.073 -19.828 29.925 1.00 30.77 99 VAL A N 1
ATOM 704 C CA . VAL A 1 99 ? 1.035 -18.936 30.580 1.00 30.77 99 VAL A CA 1
ATOM 705 C C . VAL A 1 99 ? 0.326 -18.319 31.773 1.00 30.77 99 VAL A C 1
ATOM 707 O O . VAL A 1 99 ? -0.428 -17.353 31.662 1.00 30.77 99 VAL A O 1
ATOM 710 N N . SER A 1 100 ? 0.551 -18.949 32.922 1.00 35.78 100 SER A N 1
ATOM 711 C CA . SER A 1 100 ? 0.225 -18.431 34.247 1.00 35.78 100 SER A CA 1
ATOM 712 C C . SER A 1 100 ? 0.908 -17.076 34.495 1.00 35.78 100 SER A C 1
ATOM 714 O O . SER A 1 100 ? 1.991 -16.822 33.958 1.00 35.78 100 SER A O 1
ATOM 716 N N . PRO A 1 101 ? 0.315 -16.198 35.323 1.00 29.28 101 PRO A N 1
ATOM 717 C CA . PRO A 1 101 ? 0.853 -14.870 35.578 1.00 29.28 101 PRO A CA 1
ATOM 718 C C . PRO A 1 101 ? 2.107 -14.966 36.454 1.00 29.28 101 PRO A C 1
ATOM 720 O O . PRO A 1 101 ? 2.049 -15.444 37.584 1.00 29.28 101 PRO A O 1
ATOM 723 N N . ALA A 1 102 ? 3.246 -14.491 35.950 1.00 31.78 102 ALA A N 1
ATOM 724 C CA . ALA A 1 102 ? 4.448 -14.318 36.758 1.00 31.78 102 ALA A CA 1
ATOM 725 C C . ALA A 1 102 ? 4.339 -13.014 37.567 1.00 31.78 102 ALA A C 1
ATOM 727 O O . ALA A 1 102 ? 4.740 -11.938 37.123 1.00 31.78 102 ALA A O 1
ATOM 728 N N . THR A 1 103 ? 3.752 -13.120 38.758 1.00 27.67 103 THR A N 1
ATOM 729 C CA . THR A 1 103 ? 4.036 -12.235 39.896 1.00 27.67 103 THR A CA 1
ATOM 730 C C . THR A 1 103 ? 5.492 -12.411 40.330 1.00 27.67 103 THR A C 1
ATOM 732 O O . THR A 1 103 ? 6.012 -13.524 40.311 1.00 27.67 103 THR A O 1
ATOM 735 N N . GLY A 1 104 ? 6.147 -11.301 40.673 1.00 29.14 104 GLY A N 1
ATOM 736 C CA . GLY A 1 104 ? 7.578 -11.246 40.952 1.00 29.14 104 GLY A CA 1
ATOM 737 C C . GLY A 1 104 ? 8.026 -11.969 42.222 1.00 29.14 104 GLY A C 1
ATOM 738 O O . GLY A 1 104 ? 7.292 -12.048 43.202 1.00 29.14 104 GLY A O 1
ATOM 739 N N . GLU A 1 105 ? 9.286 -12.395 42.198 1.00 29.20 105 GLU A N 1
ATOM 740 C CA . GLU A 1 105 ? 10.105 -12.631 43.383 1.00 29.20 105 GLU A CA 1
ATOM 741 C C . GLU A 1 105 ? 11.537 -12.152 43.087 1.00 29.20 105 GLU A C 1
ATOM 743 O O . GLU A 1 105 ? 12.196 -12.613 42.153 1.00 29.20 105 GLU A O 1
ATOM 748 N N . GLU A 1 106 ? 11.990 -11.168 43.866 1.00 30.17 106 GLU A N 1
ATOM 749 C CA . GLU A 1 106 ? 13.398 -10.814 44.040 1.00 30.17 106 GLU A CA 1
ATOM 750 C C . GLU A 1 106 ? 14.146 -11.978 44.695 1.00 30.17 106 GLU A C 1
ATOM 752 O O . GLU A 1 106 ? 13.688 -12.444 45.730 1.00 30.17 106 GLU A O 1
ATOM 757 N N . VAL A 1 107 ? 15.361 -12.314 44.236 1.00 33.22 107 VAL A N 1
ATOM 758 C CA . VAL A 1 107 ? 16.452 -12.718 45.149 1.00 33.22 107 VAL A CA 1
ATOM 759 C C . VAL A 1 107 ? 17.827 -12.277 44.612 1.00 33.22 107 VAL A C 1
ATOM 761 O O . VAL A 1 107 ? 18.422 -12.898 43.738 1.00 33.22 107 VAL A O 1
ATOM 764 N N . LYS A 1 108 ? 18.313 -11.174 45.193 1.00 25.92 108 LYS A N 1
ATOM 765 C CA . LYS A 1 108 ? 19.654 -10.886 45.750 1.00 25.92 108 LYS A CA 1
ATOM 766 C C . LYS A 1 108 ? 20.844 -11.808 45.397 1.00 25.92 108 LYS A C 1
ATOM 768 O O . LYS A 1 108 ? 20.885 -12.971 45.788 1.00 25.92 108 LYS A O 1
ATOM 773 N N . GLY A 1 109 ? 21.922 -11.196 44.892 1.00 29.67 109 GLY A N 1
ATOM 774 C CA . GLY A 1 109 ? 23.261 -11.790 44.790 1.00 29.67 109 GLY A CA 1
ATOM 775 C C . GLY A 1 109 ? 24.391 -10.746 44.814 1.00 29.67 109 GLY A C 1
ATOM 776 O O . GLY A 1 109 ? 24.901 -10.393 43.766 1.00 29.67 109 GLY A O 1
ATOM 777 N N . LYS A 1 110 ? 24.699 -10.267 46.031 1.00 31.12 110 LYS A N 1
ATOM 778 C CA . LYS A 1 110 ? 25.960 -9.755 46.631 1.00 31.12 110 LYS A CA 1
ATOM 779 C C . LYS A 1 110 ? 26.985 -8.900 45.850 1.00 31.12 110 LYS A C 1
ATOM 781 O O . LYS A 1 110 ? 27.512 -9.283 44.816 1.00 31.12 110 LYS A O 1
ATOM 786 N N . GLU A 1 111 ? 27.333 -7.801 46.524 1.00 32.47 111 GLU A N 1
ATOM 787 C CA . GLU A 1 111 ? 28.470 -6.885 46.361 1.00 32.47 111 GLU A CA 1
ATOM 788 C C . GLU A 1 111 ? 29.840 -7.575 46.507 1.00 32.47 111 GLU A C 1
ATOM 790 O O . GLU A 1 111 ? 29.976 -8.503 47.303 1.00 32.47 111 GLU A O 1
ATOM 795 N N . GLU A 1 112 ? 30.864 -7.026 45.846 1.00 33.41 112 GLU A N 1
ATOM 796 C CA . GLU A 1 112 ? 32.145 -6.750 46.505 1.00 33.41 112 GLU A CA 1
ATOM 797 C C . GLU A 1 112 ? 32.787 -5.477 45.924 1.00 33.41 112 GLU A C 1
ATOM 799 O O . GLU A 1 112 ? 32.744 -5.206 44.723 1.00 33.41 112 GLU A O 1
ATOM 804 N N . GLU A 1 113 ? 33.285 -4.669 46.850 1.00 30.88 113 GLU A N 1
ATOM 805 C CA . GLU A 1 113 ? 33.775 -3.298 46.754 1.00 30.88 113 GLU A CA 1
ATOM 806 C C . GLU A 1 113 ? 35.292 -3.298 46.479 1.00 30.88 113 GLU A C 1
ATOM 808 O O . GLU A 1 113 ? 36.004 -4.210 46.896 1.00 30.88 113 GLU A O 1
ATOM 813 N N . GLY A 1 114 ? 35.805 -2.276 45.793 1.00 30.69 114 GLY A N 1
ATOM 814 C CA . GLY A 1 114 ? 37.234 -2.133 45.509 1.00 30.69 114 GLY A CA 1
ATOM 815 C C . GLY A 1 114 ? 37.582 -0.710 45.091 1.00 30.69 114 GLY A C 1
ATOM 816 O O . GLY A 1 114 ? 37.671 -0.403 43.906 1.00 30.69 114 GLY A O 1
ATOM 817 N N . GLU A 1 115 ? 37.717 0.163 46.085 1.00 35.03 115 GLU A N 1
ATOM 818 C CA . GLU A 1 115 ? 38.260 1.517 45.988 1.00 35.03 115 GLU A CA 1
ATOM 819 C C . GLU A 1 115 ? 39.771 1.467 45.693 1.00 35.03 115 GLU A C 1
ATOM 821 O O . GLU A 1 115 ? 40.511 0.851 46.451 1.00 35.03 115 GLU A O 1
ATOM 826 N N . GLU A 1 116 ? 40.256 2.180 44.670 1.00 40.28 116 GLU A N 1
ATOM 827 C CA . GLU A 1 116 ? 41.615 2.740 44.710 1.00 40.28 116 GLU A CA 1
ATOM 828 C C . GLU A 1 116 ? 41.686 4.066 43.937 1.00 40.28 116 GLU A C 1
ATOM 830 O O . GLU A 1 116 ? 41.393 4.160 42.744 1.00 40.28 116 GLU A O 1
ATOM 835 N N . LYS A 1 117 ? 42.034 5.118 44.681 1.00 41.44 117 LYS A N 1
ATOM 836 C CA . LYS A 1 117 ? 42.388 6.457 44.209 1.00 41.44 117 LYS A CA 1
ATOM 837 C C . LYS A 1 117 ? 43.883 6.459 43.884 1.00 41.44 117 LYS A C 1
ATOM 839 O O . LYS A 1 117 ? 44.637 6.099 44.772 1.00 41.44 117 LYS A O 1
ATOM 844 N N . GLU A 1 118 ? 44.322 7.023 42.758 1.00 38.84 118 GLU A N 1
ATOM 845 C CA . GLU A 1 118 ? 45.526 7.872 42.768 1.00 38.84 118 GLU A CA 1
ATOM 846 C C . GLU A 1 118 ? 45.610 8.810 41.554 1.00 38.84 118 GLU A C 1
ATOM 848 O O . GLU A 1 118 ? 45.082 8.566 40.473 1.00 38.84 118 GLU A O 1
ATOM 853 N N . THR A 1 119 ? 46.235 9.945 41.825 1.00 40.16 119 THR A N 1
ATOM 854 C CA . THR A 1 119 ? 46.334 11.211 41.105 1.00 40.16 119 THR A CA 1
ATOM 855 C C . THR A 1 119 ? 47.648 11.371 40.317 1.00 40.16 119 THR A C 1
ATOM 857 O O . THR A 1 119 ? 48.626 10.693 40.594 1.00 40.16 119 THR A O 1
ATOM 860 N N . VAL A 1 120 ? 47.688 12.433 39.495 1.00 42.59 120 VAL A N 1
ATOM 861 C CA . VAL A 1 120 ? 48.862 13.226 39.044 1.00 42.59 120 VAL A CA 1
ATOM 862 C C . VAL A 1 120 ? 49.610 12.758 37.783 1.00 42.59 120 VAL A C 1
ATOM 864 O O . VAL A 1 120 ? 50.376 11.802 37.816 1.00 42.59 120 VAL A O 1
ATOM 867 N N . ALA A 1 121 ? 49.491 13.544 36.703 1.00 41.94 121 ALA A N 1
ATOM 868 C CA . ALA A 1 121 ? 50.533 14.470 36.218 1.00 41.94 121 ALA A CA 1
ATOM 869 C C . ALA A 1 121 ? 49.961 15.422 35.157 1.00 41.94 121 ALA A C 1
ATOM 871 O O . ALA A 1 121 ? 49.249 14.935 34.251 1.00 41.94 121 ALA A O 1
#

Secondary structure (DSSP, 8-state):
-GGGT--TTEEEEEE-SSTTHHHHHHHHHHTTSEEEEEEE-SSSPPP-GGGG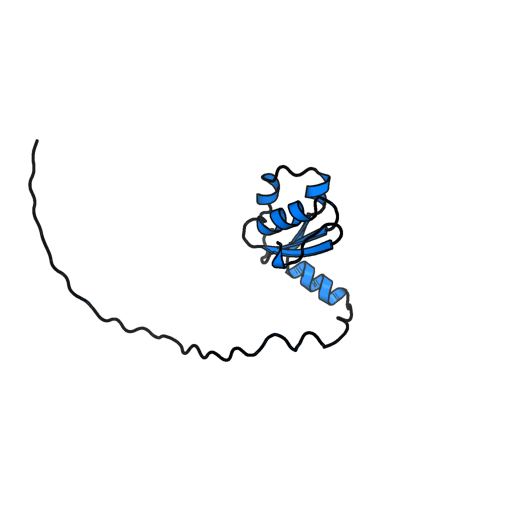TTT--HHHHHTEEEEEHHHHHHHHHHH------S-S-SSS-----------------------------

Foldseek 3Di:
DVVVVQAFQEEAEAEDPPLQQVVLVSLVRNLLGAAYEYEYEDPDFRHVCNNVVSPDDPSSVVRYDYDYPVVVVVCVVVVPDPPPDDDVPPPPPPPPDDDDDDDDDDDDDDDDDDDDDDDDD

Radius of gyration: 25.08 Å; chains: 1; bounding box: 73×40×58 Å

InterPro domains:
  IPR017423 tRNA (adenine(58)-N(1))-methyltransferase non-catalytic subunit TRM6 [PF04189] (2-59)
  IPR017423 tRNA (adenine(58)-N(1))-methyltransferase non-catalytic subunit TRM6 [PTHR12945] (2-80)

Organism: NCBI:txid63592

Sequence (121 aa):
VTMANVGPHQQVLVMDMCAGLVAAAVTERLGGMGECCAVYAGQKEASMDALRFFNFTPEVKGATTSVGLGKLEEAFLAAAVPVVDAKLRETCGEANGEVSPATGEEVKGKEEEGEEKETVA